Protein AF-A0A535HW18-F1 (afdb_monomer_lite)

Structure (mmCIF, N/CA/C/O backbone):
data_AF-A0A535HW18-F1
#
_entry.id   AF-A0A535HW18-F1
#
loop_
_atom_site.group_PDB
_atom_site.id
_atom_site.type_symbol
_atom_site.label_atom_id
_atom_site.label_alt_id
_atom_site.label_comp_id
_atom_site.label_asym_id
_atom_site.label_entity_id
_atom_site.label_seq_id
_atom_site.pdbx_PDB_ins_code
_atom_site.Cartn_x
_atom_site.Cartn_y
_atom_site.Cartn_z
_atom_site.occupancy
_atom_site.B_iso_or_equiv
_atom_site.auth_seq_id
_atom_site.auth_comp_id
_atom_site.auth_asym_id
_atom_site.auth_atom_id
_atom_site.pdbx_PDB_model_num
ATOM 1 N N . MET A 1 1 ? -20.044 9.226 53.990 1.00 40.62 1 MET A N 1
ATOM 2 C CA . MET A 1 1 ? -19.056 8.485 53.180 1.00 40.62 1 MET A CA 1
ATOM 3 C C . MET A 1 1 ? -19.715 8.189 51.848 1.00 40.62 1 MET A C 1
ATOM 5 O O . MET A 1 1 ? -20.604 7.352 51.816 1.00 40.62 1 MET A O 1
ATOM 9 N N . THR A 1 2 ? -19.351 8.912 50.791 1.00 44.88 2 THR A N 1
ATOM 10 C CA . THR A 1 2 ? -19.896 8.693 49.443 1.00 44.88 2 THR A CA 1
ATOM 11 C C . THR A 1 2 ? -18.713 8.703 48.488 1.00 44.88 2 THR A C 1
ATOM 13 O O . THR A 1 2 ? -17.939 9.657 48.487 1.00 44.88 2 THR A O 1
ATOM 16 N N . ALA A 1 3 ? -18.515 7.585 47.793 1.00 44.28 3 ALA A N 1
ATOM 17 C CA . ALA A 1 3 ? -17.336 7.314 46.987 1.00 44.28 3 ALA A CA 1
ATOM 18 C C 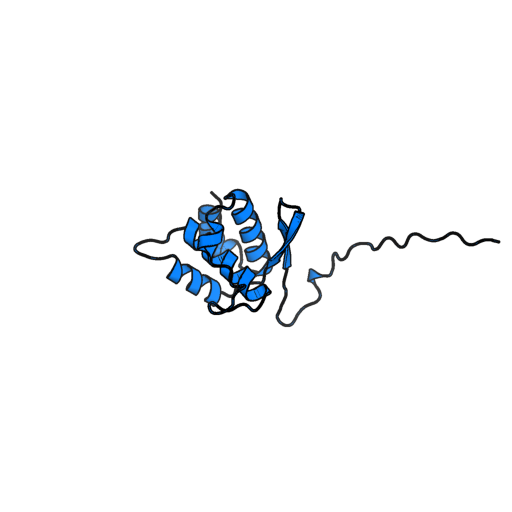. ALA A 1 3 ? -17.278 8.214 45.744 1.00 44.28 3 ALA A C 1
ATOM 20 O O . ALA A 1 3 ? -18.282 8.439 45.070 1.00 44.28 3 ALA A O 1
ATOM 21 N N . VAL A 1 4 ? -16.073 8.711 45.475 1.00 44.88 4 VAL A N 1
ATOM 22 C CA . VAL A 1 4 ? -15.675 9.437 44.268 1.00 44.88 4 VAL A CA 1
ATOM 23 C C . VAL A 1 4 ? -15.594 8.431 43.120 1.00 44.88 4 VAL A C 1
ATOM 25 O O . VAL A 1 4 ? -14.903 7.421 43.247 1.00 44.88 4 VAL A O 1
ATOM 28 N N . ALA A 1 5 ? -16.293 8.691 42.013 1.00 47.16 5 ALA A N 1
ATOM 29 C CA . ALA A 1 5 ? -16.094 7.946 40.774 1.00 47.16 5 ALA A CA 1
ATOM 30 C C . ALA A 1 5 ? -14.697 8.282 40.236 1.00 47.16 5 ALA A C 1
ATOM 32 O O . ALA A 1 5 ? -14.441 9.416 39.828 1.00 47.16 5 ALA A O 1
ATOM 33 N N . MET A 1 6 ? -13.785 7.314 40.317 1.00 50.75 6 MET A N 1
ATOM 34 C CA . MET A 1 6 ? -12.477 7.416 39.690 1.00 50.75 6 MET A CA 1
ATOM 35 C C . MET A 1 6 ? -12.646 7.356 38.173 1.00 50.75 6 MET A C 1
ATOM 37 O O . MET A 1 6 ? -13.377 6.526 37.635 1.00 50.75 6 MET A O 1
ATOM 41 N N . VAL A 1 7 ? -11.993 8.307 37.519 1.00 50.06 7 VAL A N 1
ATOM 42 C CA . VAL A 1 7 ? -11.760 8.351 36.083 1.00 50.06 7 VAL A CA 1
ATOM 43 C C . VAL A 1 7 ? -10.753 7.248 35.773 1.00 50.06 7 VAL A C 1
ATOM 45 O O . VAL A 1 7 ? -9.590 7.384 36.142 1.00 50.06 7 VAL A O 1
ATOM 48 N N . ASP A 1 8 ? -11.186 6.170 35.122 1.00 44.06 8 ASP A N 1
ATOM 49 C CA . ASP A 1 8 ? -10.253 5.265 34.447 1.00 44.06 8 ASP A CA 1
ATOM 50 C C . ASP A 1 8 ? -9.953 5.834 33.059 1.00 44.06 8 ASP A C 1
ATOM 52 O O . ASP A 1 8 ? -10.638 5.608 32.059 1.00 44.06 8 ASP A O 1
ATOM 56 N N . ASP A 1 9 ? -8.934 6.683 33.087 1.00 44.25 9 ASP A N 1
ATOM 57 C CA . ASP A 1 9 ? -8.026 7.005 32.004 1.00 44.25 9 ASP A CA 1
ATOM 58 C C . ASP A 1 9 ? -7.462 5.685 31.454 1.00 44.25 9 ASP A C 1
ATOM 60 O O . ASP A 1 9 ? -6.641 5.032 32.099 1.00 44.25 9 ASP A O 1
ATOM 64 N N . VAL A 1 10 ? -7.914 5.245 30.275 1.00 47.31 10 VAL A N 1
ATOM 65 C CA . VAL A 1 10 ? -7.185 4.195 29.551 1.00 47.31 10 VAL A CA 1
ATOM 66 C C . VAL A 1 10 ? -6.006 4.864 28.862 1.00 47.31 10 VAL A C 1
ATOM 68 O O . VAL A 1 10 ? -6.058 5.291 27.707 1.00 47.31 10 VAL A O 1
ATOM 71 N N . VAL A 1 11 ? -4.967 4.973 29.677 1.00 47.81 11 VAL A N 1
ATOM 72 C CA . VAL A 1 11 ? -3.565 5.187 29.363 1.00 47.81 11 VAL A CA 1
ATOM 73 C C . VAL A 1 11 ? -3.131 4.209 28.265 1.00 47.81 11 VAL A C 1
ATOM 75 O O . VAL A 1 11 ? -3.263 2.998 28.404 1.00 47.81 11 VAL A O 1
ATOM 78 N N . ASP A 1 12 ? -2.605 4.777 27.181 1.00 40.97 12 ASP A N 1
ATOM 79 C CA . ASP A 1 12 ? -1.439 4.280 26.446 1.00 40.97 12 ASP A CA 1
ATOM 80 C C . ASP A 1 12 ? -1.405 2.771 26.112 1.00 40.97 12 ASP A C 1
ATOM 82 O O . ASP A 1 12 ? -0.756 1.971 26.782 1.00 40.97 12 ASP A O 1
ATOM 86 N N . ASN A 1 13 ? -1.987 2.390 24.970 1.00 39.44 13 ASN A N 1
ATOM 87 C CA . ASN A 1 13 ? -1.597 1.149 24.286 1.00 39.44 13 ASN A CA 1
ATOM 88 C C . ASN A 1 13 ? -0.315 1.370 23.453 1.00 39.44 13 ASN A C 1
ATOM 90 O O . ASN A 1 13 ? -0.195 0.933 22.310 1.00 39.44 13 ASN A O 1
ATOM 94 N N . GLY A 1 14 ? 0.690 2.029 24.035 1.00 36.94 14 GLY A N 1
ATOM 95 C CA . GLY A 1 14 ? 2.053 2.145 23.512 1.00 36.94 14 GLY A CA 1
ATOM 96 C C . GLY A 1 14 ? 2.807 0.814 23.462 1.00 36.94 14 GLY A C 1
ATOM 97 O O . GLY A 1 14 ? 3.994 0.808 23.152 1.00 36.94 14 GLY A O 1
ATOM 98 N N . ALA A 1 15 ? 2.129 -0.306 23.736 1.00 42.78 15 ALA A N 1
ATOM 99 C CA . ALA A 1 15 ? 2.627 -1.675 23.640 1.00 42.78 15 ALA A CA 1
ATOM 100 C C . ALA A 1 15 ? 1.780 -2.587 22.722 1.00 42.78 15 ALA A C 1
ATOM 102 O O . ALA A 1 15 ? 2.105 -3.765 22.592 1.00 42.78 15 ALA A O 1
ATOM 103 N N . ASP A 1 16 ? 0.759 -2.073 22.018 1.00 42.38 16 ASP A N 1
ATOM 104 C CA . ASP A 1 16 ? -0.024 -2.877 21.049 1.00 42.38 16 ASP A CA 1
ATOM 105 C C . ASP A 1 16 ? 0.818 -3.311 19.828 1.00 42.38 16 ASP A C 1
ATOM 107 O O . ASP A 1 16 ? 0.460 -4.218 19.085 1.00 42.38 16 ASP A O 1
ATOM 111 N N . TRP A 1 17 ? 1.982 -2.682 19.629 1.00 44.69 17 TRP A N 1
ATOM 112 C CA . TRP A 1 17 ? 2.957 -3.045 18.598 1.00 44.69 17 TRP A CA 1
ATOM 113 C C . TRP A 1 17 ? 3.931 -4.157 19.031 1.00 44.69 17 TRP A C 1
ATOM 115 O O . TRP A 1 17 ? 4.653 -4.680 18.186 1.00 44.69 17 TRP A O 1
ATOM 125 N N . LEU A 1 18 ? 3.958 -4.527 20.320 1.00 40.91 18 LEU A N 1
ATOM 126 C CA . LEU A 1 18 ? 4.786 -5.619 20.858 1.00 40.91 18 LEU A CA 1
ATOM 127 C C . LEU A 1 18 ? 4.033 -6.956 20.923 1.00 40.91 18 LEU A C 1
ATOM 129 O O . LEU A 1 18 ? 4.652 -8.006 21.075 1.00 40.91 18 LEU A O 1
ATOM 133 N N . ALA A 1 19 ? 2.707 -6.939 20.800 1.00 39.22 19 ALA A N 1
ATOM 134 C CA . ALA A 1 19 ? 1.866 -8.119 20.931 1.00 39.22 19 ALA A CA 1
ATOM 135 C C . ALA A 1 19 ? 1.453 -8.672 19.560 1.00 39.22 19 ALA A C 1
ATOM 137 O O . ALA A 1 19 ? 0.282 -8.592 19.209 1.00 39.22 19 ALA A O 1
ATOM 138 N N . SER A 1 20 ? 2.394 -9.207 18.772 1.00 38.06 20 SER A N 1
ATOM 139 C CA . SER A 1 20 ? 2.132 -10.266 17.770 1.00 38.06 20 SER A CA 1
ATOM 140 C C . SER A 1 20 ? 3.428 -10.704 17.078 1.00 38.06 20 SER A C 1
ATOM 142 O O . SER A 1 20 ? 3.672 -10.402 15.908 1.00 38.06 20 SER A O 1
ATOM 144 N N . GLU A 1 21 ? 4.259 -11.463 17.792 1.00 44.97 21 GLU A N 1
ATOM 145 C CA . GLU A 1 21 ? 4.972 -12.559 17.134 1.00 44.97 21 GLU A CA 1
ATOM 146 C C . GLU A 1 21 ? 3.899 -13.579 16.707 1.00 44.97 21 GLU A C 1
ATOM 148 O O . GLU A 1 21 ? 3.090 -13.979 17.534 1.00 44.97 21 GLU A O 1
ATOM 153 N N . GLU A 1 22 ? 3.870 -13.933 15.417 1.00 41.88 22 GLU A N 1
ATOM 154 C CA . GLU A 1 22 ? 2.861 -14.751 14.702 1.00 41.88 22 GLU A CA 1
ATOM 155 C C . GLU A 1 22 ? 1.789 -13.966 13.912 1.00 41.88 22 GLU A C 1
ATOM 157 O O . GLU A 1 22 ? 0.621 -13.858 14.260 1.00 41.88 22 GLU A O 1
ATOM 162 N N . GLY A 1 23 ? 2.217 -13.450 12.754 1.00 48.09 23 GLY A N 1
ATOM 163 C CA . GLY A 1 23 ? 1.435 -13.386 11.513 1.00 48.09 23 GLY A CA 1
ATOM 164 C C . GLY A 1 23 ? -0.043 -12.981 11.571 1.00 48.09 23 GLY A C 1
ATOM 165 O O . GLY A 1 23 ? -0.897 -13.822 11.336 1.00 48.09 23 GLY A O 1
ATOM 166 N N . THR A 1 24 ? -0.347 -11.689 11.734 1.00 56.06 24 THR A N 1
ATOM 167 C CA . THR A 1 24 ? -1.310 -10.886 10.924 1.00 56.06 24 THR A CA 1
ATOM 168 C C . THR A 1 24 ? -1.490 -9.496 11.552 1.00 56.06 24 THR A C 1
ATOM 170 O O . THR A 1 24 ? -2.570 -9.102 11.980 1.00 56.06 24 THR A O 1
ATOM 173 N N . GLY A 1 25 ? -0.410 -8.712 11.612 1.00 63.41 25 GLY A N 1
ATOM 174 C CA . GLY A 1 25 ? -0.459 -7.345 12.138 1.00 63.41 25 GLY A CA 1
ATOM 175 C C . GLY A 1 25 ? -1.177 -6.397 11.178 1.00 63.41 25 GLY A C 1
ATOM 176 O O . GLY A 1 25 ? -0.536 -5.766 10.348 1.00 63.41 25 GLY A O 1
ATOM 177 N N . THR A 1 26 ? -2.505 -6.296 11.232 1.00 76.19 26 THR A N 1
ATOM 178 C CA . THR A 1 26 ? -3.217 -5.240 10.496 1.00 76.19 26 THR A CA 1
ATOM 179 C C . THR A 1 26 ? -3.089 -3.912 11.235 1.00 76.19 26 THR A C 1
ATOM 181 O O . THR A 1 26 ? -3.464 -3.821 12.400 1.00 76.19 26 THR A O 1
ATOM 184 N N . GLY A 1 27 ? -2.620 -2.871 10.552 1.00 79.00 27 GLY A N 1
ATOM 185 C CA . GLY A 1 27 ? -2.605 -1.503 11.061 1.00 79.00 27 GLY A CA 1
ATOM 186 C C . GLY A 1 27 ? -3.908 -0.767 10.751 1.00 79.00 27 GLY A C 1
ATOM 187 O O . GLY A 1 27 ? -4.552 -1.010 9.726 1.00 79.00 27 GLY A O 1
ATOM 188 N N . LEU A 1 28 ? -4.289 0.170 11.620 1.00 84.12 28 LEU A N 1
ATOM 189 C CA . LEU A 1 28 ? -5.350 1.139 11.347 1.00 84.12 28 LEU A CA 1
ATOM 190 C C . LEU A 1 28 ? -4.729 2.479 10.956 1.00 84.12 28 LEU A C 1
ATOM 192 O O . LEU A 1 28 ? -3.956 3.062 11.711 1.00 84.12 28 LEU A O 1
ATOM 196 N N . PHE A 1 29 ? -5.101 2.9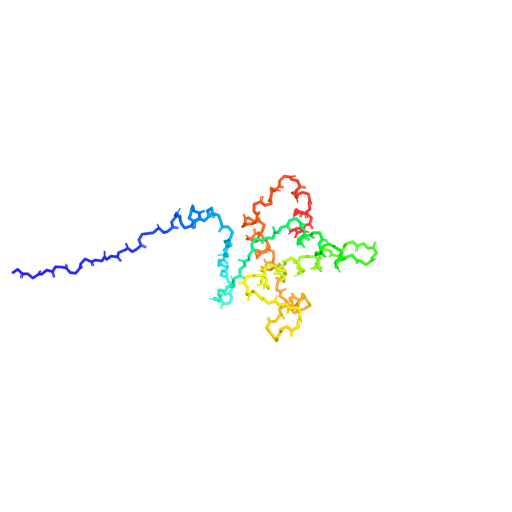86 9.786 1.00 81.69 29 PHE A N 1
ATOM 197 C CA . PHE A 1 29 ? -4.697 4.298 9.298 1.00 81.69 29 PHE A CA 1
ATOM 198 C C . PHE A 1 29 ? -5.907 5.231 9.239 1.00 81.69 29 PHE A C 1
ATOM 200 O O . PHE A 1 29 ? -6.894 4.939 8.564 1.00 81.69 29 PHE A O 1
ATOM 207 N N . ARG A 1 30 ? -5.845 6.378 9.920 1.00 81.19 30 ARG A N 1
ATOM 208 C CA . ARG A 1 30 ? -6.933 7.362 9.896 1.00 81.19 30 ARG A CA 1
ATOM 209 C C . ARG A 1 30 ? -6.807 8.264 8.668 1.00 81.19 30 ARG A C 1
ATOM 211 O O . ARG A 1 30 ? -5.867 9.043 8.554 1.00 81.19 30 ARG A O 1
ATOM 218 N N . LEU A 1 31 ? -7.777 8.174 7.764 1.00 79.56 31 LEU A N 1
ATOM 219 C CA . LEU A 1 31 ? -7.884 9.028 6.582 1.00 79.56 31 LEU A CA 1
ATOM 220 C C . LEU A 1 31 ? -8.268 10.459 6.969 1.00 79.56 31 LEU A C 1
ATOM 222 O O . LEU A 1 31 ? -8.885 10.701 8.011 1.00 79.56 31 LEU A O 1
ATOM 226 N N . ARG A 1 32 ? -8.009 11.417 6.070 1.00 77.75 32 ARG A N 1
ATOM 227 C CA . ARG A 1 32 ? -8.378 12.830 6.287 1.00 77.75 32 ARG A CA 1
ATOM 228 C C . ARG A 1 32 ? -9.888 13.026 6.432 1.00 77.75 32 ARG A C 1
ATOM 230 O O . ARG A 1 32 ? -10.344 13.947 7.098 1.00 77.75 32 ARG A O 1
ATOM 237 N N . THR A 1 33 ? -10.662 12.149 5.805 1.00 76.81 33 THR A N 1
ATOM 238 C CA . THR A 1 33 ? -12.129 12.105 5.880 1.00 76.81 33 THR A CA 1
ATOM 239 C C . THR A 1 33 ? -12.653 11.680 7.255 1.00 76.81 33 THR A C 1
ATOM 241 O O . THR A 1 33 ? -13.855 11.737 7.485 1.00 76.81 33 THR A O 1
ATOM 244 N N . GLY A 1 34 ? -11.776 11.254 8.170 1.00 74.94 34 GLY A N 1
ATOM 245 C CA . GLY A 1 34 ? -12.133 10.777 9.504 1.00 74.94 34 GLY A CA 1
ATOM 246 C C . GLY A 1 34 ? -12.403 9.273 9.575 1.00 74.94 34 GLY A C 1
ATOM 247 O O . GLY A 1 34 ? -12.561 8.753 10.676 1.00 74.94 34 GLY A O 1
ATOM 248 N N . HIS A 1 35 ? -12.413 8.572 8.439 1.00 78.00 35 HIS A N 1
ATOM 249 C CA . HIS A 1 35 ? -12.580 7.120 8.380 1.00 78.00 35 HIS A CA 1
ATOM 250 C C . HIS A 1 35 ? -11.270 6.377 8.663 1.00 78.00 35 HIS A C 1
ATOM 252 O O . HIS A 1 35 ? -10.193 6.841 8.293 1.00 78.00 35 HIS A O 1
ATOM 258 N N . ASN A 1 36 ? -11.371 5.191 9.265 1.00 80.62 36 ASN A N 1
ATOM 259 C CA . ASN A 1 36 ? -10.228 4.305 9.470 1.00 80.62 36 ASN A CA 1
ATOM 260 C C . ASN A 1 36 ? -10.109 3.318 8.305 1.00 80.62 36 ASN A C 1
ATOM 262 O O . ASN A 1 36 ? -11.070 2.630 7.961 1.00 80.62 36 ASN A O 1
ATOM 266 N N . LEU A 1 37 ? -8.918 3.243 7.724 1.00 85.00 37 LEU A N 1
ATOM 267 C CA . LEU A 1 37 ? -8.525 2.282 6.708 1.00 85.00 37 LEU A CA 1
ATOM 268 C C . LEU A 1 37 ? -7.701 1.175 7.368 1.00 85.00 37 LEU A C 1
ATOM 270 O O . LEU A 1 37 ? -6.716 1.463 8.046 1.00 85.00 37 LEU A O 1
ATOM 274 N N . ARG A 1 38 ? -8.078 -0.087 7.155 1.00 87.94 38 ARG A N 1
ATOM 275 C CA . ARG A 1 38 ? -7.225 -1.221 7.528 1.00 87.94 38 ARG A CA 1
ATOM 276 C C . ARG A 1 38 ? -6.163 -1.448 6.459 1.00 87.94 38 ARG A C 1
ATOM 278 O O . ARG A 1 38 ? -6.480 -1.497 5.272 1.00 87.94 38 ARG A O 1
ATOM 285 N N . ILE A 1 39 ? -4.924 -1.611 6.902 1.00 90.00 39 ILE A N 1
ATOM 286 C CA . ILE A 1 39 ? -3.768 -1.947 6.071 1.00 90.00 39 ILE A CA 1
ATOM 287 C C . ILE A 1 39 ? -3.066 -3.175 6.647 1.00 90.00 39 ILE A C 1
ATOM 289 O O . ILE A 1 39 ? -3.110 -3.413 7.850 1.00 90.00 39 ILE A O 1
ATOM 293 N N . ALA A 1 40 ? -2.430 -3.963 5.791 1.00 90.50 40 ALA A N 1
ATOM 294 C CA . ALA A 1 40 ? -1.668 -5.145 6.181 1.00 90.50 40 ALA A CA 1
ATOM 295 C C . ALA A 1 40 ? -0.220 -5.047 5.680 1.00 90.50 40 ALA A C 1
ATOM 297 O O . ALA A 1 40 ? 0.024 -4.406 4.649 1.00 90.50 40 ALA A O 1
ATOM 298 N N . PRO A 1 41 ? 0.739 -5.694 6.361 1.00 90.06 41 PRO A N 1
ATOM 299 C CA . PRO A 1 41 ? 2.114 -5.754 5.905 1.00 90.06 41 PRO A CA 1
ATOM 300 C C . PRO A 1 41 ? 2.198 -6.474 4.559 1.00 90.06 41 PRO A C 1
ATOM 302 O O . PRO A 1 41 ? 1.527 -7.486 4.307 1.00 90.06 41 PRO A O 1
ATOM 305 N N . LEU A 1 42 ? 3.044 -5.947 3.686 1.00 87.62 42 LEU A N 1
ATOM 306 C CA . LEU A 1 42 ? 3.371 -6.532 2.399 1.00 87.62 42 LEU A CA 1
ATOM 307 C C . LEU A 1 42 ? 4.635 -7.375 2.529 1.00 87.62 42 LEU A C 1
ATOM 309 O O . LEU A 1 42 ? 5.609 -6.973 3.152 1.00 87.62 42 LEU A O 1
ATOM 313 N N . SER A 1 43 ? 4.601 -8.552 1.919 1.00 85.81 43 SER A N 1
ATOM 314 C CA . SER A 1 43 ? 5.793 -9.372 1.711 1.00 85.81 43 SER A CA 1
ATOM 315 C C . SER A 1 43 ? 6.574 -8.881 0.491 1.00 85.81 43 SER A C 1
ATOM 317 O O . SER A 1 43 ? 6.005 -8.236 -0.393 1.00 85.81 43 SER A O 1
ATOM 319 N N . GLU A 1 44 ? 7.840 -9.273 0.359 1.00 82.56 44 GLU A N 1
ATOM 320 C CA . GLU A 1 44 ? 8.619 -9.025 -0.864 1.00 82.56 44 GLU A CA 1
ATOM 321 C C . GLU A 1 44 ? 7.914 -9.552 -2.125 1.00 82.56 44 GLU A C 1
ATOM 323 O O . GLU A 1 44 ? 7.911 -8.893 -3.166 1.00 82.56 44 GLU A O 1
ATOM 328 N N . SER A 1 45 ? 7.238 -10.704 -2.038 1.00 83.81 45 SER A N 1
ATOM 329 C CA . SER A 1 45 ? 6.450 -11.239 -3.153 1.00 83.81 45 SER A CA 1
ATOM 330 C C . SER A 1 45 ? 5.277 -10.339 -3.548 1.00 83.81 45 SER A C 1
ATOM 332 O O . SER A 1 45 ? 4.991 -10.202 -4.740 1.00 83.81 45 SER A O 1
ATOM 334 N N . ASP A 1 46 ? 4.627 -9.679 -2.583 1.00 86.81 46 ASP A N 1
ATOM 335 C CA . ASP A 1 46 ? 3.545 -8.726 -2.858 1.00 86.81 46 ASP A CA 1
ATOM 336 C C . ASP A 1 46 ? 4.088 -7.493 -3.599 1.00 86.81 46 ASP A C 1
ATOM 338 O O . ASP A 1 46 ? 3.493 -7.025 -4.576 1.00 86.81 46 ASP A O 1
ATOM 342 N N . VAL A 1 47 ? 5.254 -7.007 -3.163 1.00 87.25 47 VAL A N 1
ATOM 343 C CA . VAL A 1 47 ? 5.973 -5.869 -3.753 1.00 87.25 47 VAL A CA 1
ATOM 344 C C . VAL A 1 47 ? 6.406 -6.188 -5.187 1.00 87.25 47 VAL A C 1
ATOM 346 O O . VAL A 1 47 ? 6.126 -5.419 -6.113 1.00 87.25 47 VAL A O 1
ATOM 349 N N . LEU A 1 48 ? 7.009 -7.358 -5.414 1.00 84.81 48 LEU A N 1
ATOM 350 C CA . LEU A 1 48 ? 7.390 -7.833 -6.746 1.00 84.81 48 LEU A CA 1
ATOM 351 C C . LEU A 1 48 ? 6.172 -7.970 -7.666 1.00 84.81 48 LEU A C 1
ATOM 353 O O . LEU A 1 48 ? 6.205 -7.500 -8.806 1.00 84.81 48 LEU A O 1
ATOM 357 N N . ALA A 1 49 ? 5.069 -8.545 -7.181 1.00 86.25 49 ALA A N 1
ATOM 358 C CA . ALA A 1 49 ? 3.839 -8.672 -7.958 1.00 86.25 49 ALA A CA 1
ATOM 359 C C . ALA A 1 49 ? 3.261 -7.300 -8.347 1.00 86.25 49 ALA A C 1
ATOM 361 O O . ALA A 1 49 ? 2.893 -7.089 -9.507 1.00 86.25 49 ALA A O 1
ATOM 362 N N . ALA A 1 50 ? 3.231 -6.342 -7.416 1.00 86.69 50 ALA A N 1
ATOM 363 C CA . ALA A 1 50 ? 2.827 -4.965 -7.697 1.00 86.69 50 ALA A CA 1
ATOM 364 C C . ALA A 1 50 ? 3.748 -4.304 -8.737 1.00 86.69 50 ALA A C 1
ATOM 366 O O . ALA A 1 50 ? 3.273 -3.623 -9.649 1.00 86.69 50 ALA A O 1
ATOM 367 N N . ARG A 1 51 ? 5.059 -4.558 -8.662 1.00 85.88 51 ARG A N 1
ATOM 368 C CA . ARG A 1 51 ? 6.051 -4.045 -9.616 1.00 85.88 51 ARG A CA 1
ATOM 369 C C . ARG A 1 51 ? 5.815 -4.591 -11.019 1.00 85.88 51 ARG A C 1
ATOM 371 O O . ARG A 1 51 ? 5.851 -3.822 -11.979 1.00 85.88 51 ARG A O 1
ATOM 378 N N . HIS A 1 52 ? 5.541 -5.888 -11.146 1.00 86.44 52 HIS A N 1
ATOM 379 C CA . HIS A 1 52 ? 5.197 -6.511 -12.424 1.00 86.44 52 HIS A CA 1
ATOM 380 C C . HIS A 1 52 ? 3.909 -5.926 -13.013 1.00 86.44 52 HIS A C 1
ATOM 382 O O . HIS A 1 52 ? 3.899 -5.566 -14.186 1.00 86.44 52 HIS A O 1
ATOM 388 N N . ARG A 1 53 ? 2.855 -5.743 -12.205 1.00 85.06 53 ARG A N 1
ATOM 389 C CA . ARG A 1 53 ? 1.589 -5.135 -12.661 1.00 85.06 53 ARG A CA 1
ATOM 390 C C . ARG A 1 53 ? 1.736 -3.667 -13.072 1.00 85.06 53 ARG A C 1
ATOM 392 O O . ARG A 1 53 ? 1.029 -3.202 -13.966 1.00 85.06 53 ARG A O 1
ATOM 399 N N . ALA A 1 54 ? 2.656 -2.937 -12.445 1.00 83.62 54 ALA A N 1
ATOM 400 C CA . ALA A 1 54 ? 2.922 -1.533 -12.745 1.00 83.62 54 ALA A CA 1
ATOM 401 C C . ALA A 1 54 ? 3.864 -1.308 -13.943 1.00 83.62 54 ALA A C 1
ATOM 403 O O . ALA A 1 54 ? 3.970 -0.175 -14.423 1.00 83.62 54 ALA A O 1
ATOM 404 N N . ARG A 1 55 ? 4.540 -2.356 -14.429 1.00 79.56 55 ARG A N 1
ATOM 405 C CA . ARG A 1 55 ? 5.417 -2.299 -15.604 1.00 79.56 55 ARG A CA 1
ATOM 406 C C . ARG A 1 55 ? 4.615 -2.523 -16.886 1.00 79.56 55 ARG A C 1
ATOM 408 O O . ARG A 1 55 ? 3.870 -3.490 -17.001 1.00 79.56 55 ARG A O 1
ATOM 415 N N . ARG A 1 56 ? 4.795 -1.625 -17.858 1.00 68.50 56 ARG A N 1
ATOM 416 C CA . ARG A 1 56 ? 4.369 -1.833 -19.253 1.00 68.50 56 ARG A CA 1
ATOM 417 C C . ARG A 1 56 ? 5.607 -1.870 -20.147 1.00 68.50 56 ARG A C 1
ATOM 419 O O . ARG A 1 56 ? 5.996 -2.945 -20.569 1.00 68.50 56 ARG A O 1
ATOM 426 N N . ASP A 1 57 ? 6.289 -0.731 -20.254 1.00 70.69 57 ASP A N 1
ATOM 427 C CA . ASP A 1 57 ? 7.596 -0.585 -20.922 1.00 70.69 57 ASP A CA 1
ATOM 428 C C . ASP A 1 57 ? 8.654 -0.017 -19.954 1.00 70.69 57 ASP A C 1
ATOM 430 O O . ASP A 1 57 ? 9.828 -0.375 -19.983 1.00 70.69 57 ASP A O 1
ATOM 434 N N . SER A 1 58 ? 8.204 0.816 -19.013 1.00 76.38 58 SER A N 1
ATOM 435 C CA . SER A 1 58 ? 8.935 1.305 -17.844 1.00 76.38 58 SER A CA 1
ATOM 436 C C . SER A 1 58 ? 8.032 1.228 -16.606 1.00 76.38 58 SER A C 1
ATOM 438 O O . SER A 1 58 ? 6.831 0.942 -16.711 1.00 76.38 58 SER A O 1
ATOM 440 N N . ILE A 1 59 ? 8.599 1.413 -15.409 1.00 75.00 59 ILE A N 1
ATOM 441 C CA . ILE A 1 59 ? 7.799 1.415 -14.181 1.00 75.00 59 ILE A CA 1
ATOM 442 C C . ILE A 1 59 ? 7.001 2.719 -14.088 1.00 75.00 59 ILE A C 1
ATOM 444 O O . ILE A 1 59 ? 7.566 3.807 -14.020 1.00 75.00 59 ILE A O 1
ATOM 448 N N . ASN A 1 60 ? 5.672 2.618 -14.073 1.00 84.88 60 ASN A N 1
ATOM 449 C CA . ASN A 1 60 ? 4.834 3.769 -13.764 1.00 84.88 60 ASN A CA 1
ATOM 450 C C . ASN A 1 60 ? 4.729 3.902 -12.240 1.00 84.88 60 ASN A C 1
ATOM 452 O O . ASN A 1 60 ? 4.000 3.141 -11.603 1.00 84.88 60 ASN A O 1
ATOM 456 N N . LEU A 1 61 ? 5.455 4.863 -11.665 1.00 83.62 61 LEU A N 1
ATOM 457 C CA . LEU A 1 61 ? 5.539 5.059 -10.216 1.00 83.62 61 LEU A CA 1
ATOM 458 C C . LEU A 1 61 ? 4.168 5.326 -9.584 1.00 83.62 61 LEU A C 1
ATOM 460 O O . LEU A 1 61 ? 3.820 4.695 -8.592 1.00 83.62 61 LEU A O 1
ATOM 464 N N . SER A 1 62 ? 3.330 6.178 -10.180 1.00 85.50 62 SER A N 1
ATOM 465 C CA . SER A 1 62 ? 1.988 6.453 -9.646 1.00 85.50 62 SER A CA 1
ATOM 466 C C . SER A 1 62 ? 1.092 5.214 -9.655 1.00 85.50 62 SER A C 1
ATOM 468 O O . SER A 1 62 ? 0.324 4.996 -8.719 1.00 85.50 62 SER A O 1
ATOM 470 N N . ARG A 1 63 ? 1.184 4.382 -10.698 1.00 88.62 63 ARG A N 1
ATOM 471 C CA . ARG A 1 63 ? 0.484 3.094 -10.748 1.00 88.62 63 ARG A CA 1
ATOM 472 C C . ARG A 1 63 ? 1.032 2.145 -9.694 1.00 88.62 63 ARG A C 1
ATOM 474 O O . ARG A 1 63 ? 0.243 1.549 -8.977 1.00 88.62 63 ARG A O 1
ATOM 481 N N . TYR A 1 64 ? 2.350 2.058 -9.560 1.00 88.12 64 TYR A N 1
ATOM 482 C CA . TYR A 1 64 ? 3.008 1.216 -8.570 1.00 88.12 64 TYR A CA 1
ATOM 483 C C . TYR A 1 64 ? 2.581 1.559 -7.135 1.00 88.12 64 TYR A C 1
ATOM 485 O O . TYR A 1 64 ? 2.180 0.663 -6.399 1.00 88.12 64 TYR A O 1
ATOM 493 N N . ARG A 1 65 ? 2.529 2.851 -6.773 1.00 88.44 65 ARG A N 1
ATOM 494 C CA . ARG A 1 65 ? 2.008 3.314 -5.470 1.00 88.44 65 ARG A CA 1
ATOM 495 C C . ARG A 1 65 ? 0.587 2.792 -5.219 1.00 88.44 65 ARG A C 1
ATOM 497 O O . ARG A 1 65 ? 0.305 2.238 -4.161 1.00 88.44 65 ARG A O 1
ATOM 504 N N . ARG A 1 66 ? -0.307 2.919 -6.207 1.00 91.69 66 ARG A N 1
ATOM 505 C CA . ARG A 1 66 ? -1.700 2.448 -6.091 1.00 91.69 66 ARG A CA 1
ATOM 506 C C . ARG A 1 66 ? -1.802 0.926 -5.999 1.00 91.69 66 ARG A C 1
ATOM 508 O O . ARG A 1 66 ? -2.641 0.434 -5.255 1.00 91.69 66 ARG A O 1
ATOM 515 N N . GLU A 1 67 ? -0.953 0.193 -6.716 1.00 92.56 67 GLU A N 1
ATOM 516 C CA . GLU A 1 67 ? -0.886 -1.273 -6.657 1.00 92.56 67 GLU A CA 1
ATOM 517 C C . GLU A 1 67 ? -0.471 -1.765 -5.263 1.00 92.56 67 GLU A C 1
ATOM 519 O O . GLU A 1 67 ? -1.083 -2.696 -4.748 1.00 92.56 67 GLU A O 1
ATOM 524 N N . LEU A 1 68 ? 0.511 -1.117 -4.624 1.00 92.12 68 LEU A N 1
ATOM 525 C CA . LEU A 1 68 ? 0.940 -1.449 -3.258 1.00 92.12 68 LEU A CA 1
ATOM 526 C C . LEU A 1 68 ? -0.162 -1.168 -2.229 1.00 92.12 68 LEU A C 1
ATOM 528 O O . LEU A 1 68 ? -0.470 -2.022 -1.397 1.00 92.12 68 LEU A O 1
ATOM 532 N N . ILE A 1 69 ? -0.802 0.002 -2.313 1.00 91.56 69 ILE A N 1
ATOM 533 C CA . ILE A 1 69 ? -1.897 0.372 -1.405 1.00 91.56 69 ILE A CA 1
ATOM 534 C C . ILE A 1 69 ? -3.072 -0.595 -1.564 1.00 91.56 69 ILE A C 1
ATOM 536 O O . ILE A 1 69 ? -3.566 -1.129 -0.573 1.00 91.56 69 ILE A O 1
ATOM 540 N N . ALA A 1 70 ? -3.492 -0.868 -2.801 1.00 92.75 70 ALA A N 1
ATOM 541 C CA . ALA A 1 70 ? -4.563 -1.817 -3.074 1.00 92.75 70 ALA A CA 1
ATOM 542 C C . ALA A 1 70 ? -4.218 -3.223 -2.564 1.00 92.75 70 ALA A C 1
ATOM 544 O O . ALA A 1 70 ? -5.060 -3.860 -1.938 1.00 92.75 70 ALA A O 1
ATOM 545 N N . ALA A 1 71 ? -2.989 -3.701 -2.775 1.00 93.06 71 ALA A N 1
ATOM 546 C CA . ALA A 1 71 ? -2.553 -5.001 -2.270 1.00 93.06 71 ALA A CA 1
ATOM 547 C C . ALA A 1 71 ? -2.648 -5.076 -0.739 1.00 93.06 71 ALA A C 1
ATOM 549 O O . ALA A 1 71 ? -3.222 -6.025 -0.211 1.00 93.06 71 ALA A O 1
ATOM 550 N N . SER A 1 72 ? -2.156 -4.056 -0.034 1.00 93.06 72 SER A N 1
ATOM 551 C CA . SER A 1 72 ? -2.166 -4.012 1.432 1.00 93.06 72 SER A CA 1
ATOM 552 C C . SER A 1 72 ? -3.585 -3.966 1.998 1.00 93.06 72 SER A C 1
ATOM 554 O O . SER A 1 72 ? -3.912 -4.723 2.911 1.00 93.06 72 SER A O 1
ATOM 556 N N . VAL A 1 73 ? -4.450 -3.123 1.430 1.00 92.00 73 VAL A N 1
ATOM 557 C CA . VAL A 1 73 ? -5.847 -2.999 1.861 1.00 92.00 73 VAL A CA 1
ATOM 558 C C . VAL A 1 73 ? -6.604 -4.295 1.589 1.00 92.00 73 VAL A C 1
ATOM 560 O O . VAL A 1 73 ? -7.198 -4.856 2.503 1.00 92.00 73 VAL A O 1
ATOM 563 N N . ASN A 1 74 ? -6.540 -4.830 0.368 1.00 92.06 74 ASN A N 1
ATOM 564 C CA . ASN A 1 74 ? -7.231 -6.078 0.036 1.00 92.06 74 ASN A CA 1
ATOM 565 C C . ASN A 1 74 ? -6.756 -7.238 0.915 1.00 92.06 74 ASN A C 1
ATOM 567 O O . ASN A 1 74 ? -7.580 -8.014 1.387 1.00 92.06 74 ASN A O 1
ATOM 571 N N . LYS A 1 75 ? -5.455 -7.308 1.219 1.00 90.44 75 LYS A N 1
ATOM 572 C CA . LYS A 1 75 ? -4.896 -8.285 2.159 1.00 90.44 75 LYS A CA 1
ATOM 573 C C . LYS A 1 75 ? -5.453 -8.107 3.575 1.00 90.44 75 LYS A C 1
ATOM 575 O O . LYS A 1 75 ? -5.829 -9.095 4.193 1.00 90.44 75 LYS A O 1
ATOM 580 N N . ALA A 1 76 ? -5.580 -6.873 4.063 1.00 88.88 76 ALA A N 1
ATOM 581 C CA . ALA A 1 76 ? -6.148 -6.579 5.383 1.00 88.88 76 ALA A CA 1
ATOM 582 C C . ALA A 1 76 ? -7.632 -6.962 5.517 1.00 88.88 76 ALA A C 1
ATOM 584 O O . ALA A 1 76 ? -8.088 -7.283 6.613 1.00 88.88 76 ALA A O 1
ATOM 585 N N . TYR A 1 77 ? -8.383 -6.925 4.415 1.00 86.19 77 TYR A N 1
ATOM 586 C CA . TYR A 1 77 ? -9.793 -7.326 4.369 1.00 86.19 77 TYR A CA 1
ATOM 587 C C . TYR A 1 77 ? -10.009 -8.764 3.866 1.00 86.19 77 TYR A C 1
ATOM 589 O O . TYR A 1 77 ? -11.154 -9.205 3.790 1.00 86.19 77 TYR A O 1
ATOM 597 N N . GLY A 1 78 ? -8.943 -9.499 3.527 1.00 85.81 78 GLY A N 1
ATOM 598 C CA . GLY A 1 78 ? -9.040 -10.846 2.957 1.00 85.81 78 GLY A CA 1
ATOM 599 C C . GLY A 1 78 ? -9.744 -10.896 1.595 1.00 85.81 78 GLY A C 1
ATOM 600 O O . GLY A 1 78 ? -10.342 -11.913 1.260 1.00 85.81 78 GLY A O 1
ATOM 601 N N . CYS A 1 79 ? -9.714 -9.804 0.826 1.00 87.88 79 CYS A N 1
ATOM 602 C CA . CYS A 1 79 ? -10.385 -9.698 -0.467 1.00 87.88 79 CYS A CA 1
ATOM 603 C C . CYS A 1 79 ? -9.506 -10.194 -1.621 1.00 87.88 79 CYS A C 1
ATOM 605 O O . CYS A 1 79 ? -8.325 -9.861 -1.739 1.00 87.88 79 CYS A O 1
ATOM 607 N N . THR A 1 80 ? -10.131 -10.912 -2.542 1.00 87.25 80 THR A N 1
ATOM 608 C CA . THR A 1 80 ? -9.580 -11.392 -3.809 1.00 87.25 80 THR A CA 1
ATOM 609 C C . THR A 1 80 ? -10.182 -10.620 -4.990 1.00 87.25 80 THR A C 1
ATOM 611 O O . THR A 1 80 ? -11.244 -10.021 -4.840 1.00 87.25 80 THR A O 1
ATOM 614 N N . PRO A 1 8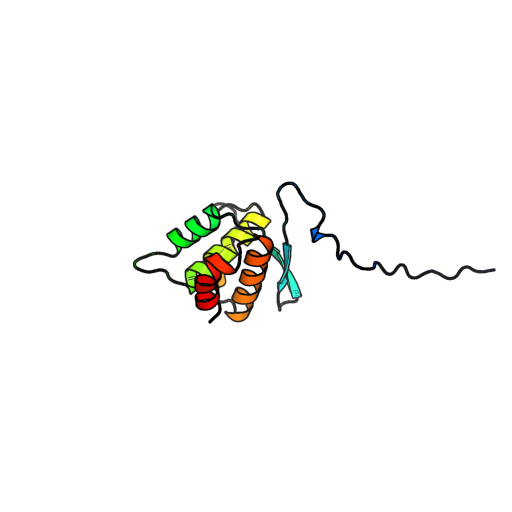1 ? -9.564 -10.624 -6.189 1.00 85.56 81 PRO A N 1
ATOM 615 C CA . PRO A 1 81 ? -10.058 -9.853 -7.339 1.00 85.56 81 PRO A CA 1
ATOM 616 C C . PRO A 1 81 ? -11.494 -10.163 -7.788 1.00 85.56 81 PRO A C 1
ATOM 618 O O . PRO A 1 81 ? -12.102 -9.349 -8.478 1.00 85.56 81 PRO A O 1
ATOM 621 N N . SER A 1 82 ? -12.025 -11.332 -7.423 1.00 85.19 82 SER A N 1
ATOM 622 C CA . SER A 1 82 ? -13.401 -11.739 -7.730 1.00 85.19 82 SER A CA 1
ATOM 623 C C . SER A 1 82 ? -14.428 -11.183 -6.738 1.00 85.19 82 SER A C 1
ATOM 625 O O . SER A 1 82 ? -15.630 -11.250 -6.997 1.00 85.19 82 SER A O 1
ATOM 627 N N . ASP A 1 83 ? -13.979 -10.644 -5.604 1.00 86.38 83 ASP A N 1
ATOM 628 C CA . ASP A 1 83 ? -14.861 -10.167 -4.550 1.00 86.38 83 ASP A CA 1
ATOM 629 C C . ASP A 1 83 ? -15.425 -8.785 -4.868 1.00 86.38 83 ASP A C 1
ATOM 631 O O . ASP A 1 83 ? -14.729 -7.871 -5.309 1.00 86.38 83 ASP A O 1
ATOM 635 N N . ARG A 1 84 ? -16.707 -8.587 -4.547 1.00 80.56 84 ARG A N 1
ATOM 636 C CA . ARG A 1 84 ? -17.409 -7.307 -4.745 1.00 80.56 84 ARG A CA 1
ATOM 637 C C . ARG A 1 84 ? -16.775 -6.139 -3.969 1.00 80.56 84 ARG A C 1
ATOM 639 O O . ARG A 1 84 ? -16.982 -4.987 -4.337 1.00 80.56 84 ARG A O 1
ATOM 646 N N . GLY A 1 85 ? -16.045 -6.435 -2.892 1.00 81.94 85 GLY A N 1
ATOM 647 C CA . GLY A 1 85 ? -15.341 -5.460 -2.053 1.00 81.94 85 GLY A CA 1
ATOM 648 C C . GLY A 1 85 ? -13.882 -5.215 -2.444 1.00 81.94 85 GLY A C 1
ATOM 649 O O . GLY A 1 85 ? -13.207 -4.458 -1.752 1.00 81.94 85 GLY A O 1
ATOM 650 N N . TYR A 1 86 ? -13.387 -5.845 -3.515 1.00 88.19 86 TYR A N 1
ATOM 651 C CA . TYR A 1 86 ? -11.998 -5.707 -3.934 1.00 88.19 86 TYR A CA 1
ATOM 652 C C . TYR A 1 86 ? -11.685 -4.277 -4.381 1.00 88.19 86 TYR A C 1
ATOM 654 O O . TYR A 1 86 ? -12.290 -3.745 -5.315 1.00 88.19 86 TYR A O 1
ATOM 662 N N . LEU A 1 87 ? -10.697 -3.666 -3.733 1.00 90.00 87 LEU A N 1
ATOM 663 C CA . LEU A 1 87 ? -10.187 -2.354 -4.091 1.00 90.00 87 LEU A CA 1
ATOM 664 C C . LEU A 1 87 ? -9.278 -2.475 -5.314 1.00 90.00 87 LEU A C 1
ATOM 666 O O . LEU A 1 87 ? -8.155 -2.973 -5.233 1.00 90.00 87 LEU A O 1
ATOM 670 N N . ASN A 1 88 ? -9.749 -1.980 -6.450 1.00 89.69 88 ASN A N 1
ATOM 671 C CA . ASN A 1 88 ? -8.976 -1.921 -7.677 1.00 89.69 88 ASN A CA 1
ATOM 672 C C . ASN A 1 88 ? -8.017 -0.704 -7.646 1.00 89.69 88 ASN A C 1
ATOM 674 O O . ASN A 1 88 ? -8.460 0.400 -7.314 1.00 89.69 88 ASN A O 1
ATOM 678 N N . PRO A 1 89 ? -6.730 -0.845 -8.033 1.00 89.19 89 PRO A N 1
ATOM 679 C CA . PRO A 1 89 ? -5.767 0.263 -8.037 1.00 89.19 89 PRO A CA 1
ATOM 680 C C . PRO A 1 89 ? -6.236 1.509 -8.803 1.00 89.19 89 PRO A C 1
ATOM 682 O O . PRO A 1 89 ? -5.851 2.628 -8.464 1.00 89.19 89 PRO A O 1
ATOM 685 N N . GLN A 1 90 ? -7.073 1.352 -9.828 1.00 88.69 90 GLN A N 1
ATOM 686 C CA . GLN A 1 90 ? -7.623 2.449 -10.619 1.00 88.69 90 GLN A CA 1
ATOM 687 C C . GLN A 1 90 ? -8.584 3.315 -9.797 1.00 88.69 90 GLN A C 1
ATOM 689 O O . GLN A 1 90 ? -8.610 4.521 -9.993 1.00 88.69 90 GLN A O 1
ATOM 694 N N . GLN A 1 91 ? -9.297 2.756 -8.816 1.00 87.44 91 GLN A N 1
ATOM 695 C CA . GLN A 1 91 ? -10.193 3.525 -7.937 1.00 87.44 91 GLN A CA 1
ATOM 696 C C . GLN A 1 91 ? -9.432 4.504 -7.029 1.00 87.44 91 GLN A C 1
ATOM 698 O O . GLN A 1 91 ? -10.018 5.420 -6.458 1.00 87.44 91 GLN A O 1
ATOM 703 N N . LEU A 1 92 ? -8.114 4.332 -6.901 1.00 86.81 92 LEU A N 1
ATOM 704 C CA . LEU A 1 92 ? -7.241 5.235 -6.159 1.00 86.81 92 LEU A CA 1
ATOM 705 C C . LEU A 1 92 ? -6.688 6.375 -7.028 1.00 86.81 92 LEU A C 1
ATOM 707 O O . LEU A 1 92 ? -5.981 7.228 -6.502 1.00 86.81 92 LEU A O 1
ATOM 711 N N . SER A 1 93 ? -6.960 6.428 -8.340 1.00 85.06 93 SER A N 1
ATOM 712 C CA . SER A 1 93 ? -6.411 7.486 -9.207 1.00 85.06 93 SER A CA 1
ATOM 713 C C . SER A 1 93 ? -6.954 8.876 -8.896 1.00 85.06 93 SER A C 1
ATOM 715 O O . SER A 1 93 ? -6.271 9.860 -9.152 1.00 85.06 93 SER A O 1
ATOM 717 N N . GLU A 1 94 ? -8.163 8.951 -8.344 1.00 81.81 94 GLU A N 1
ATOM 718 C CA . GLU A 1 94 ? -8.840 10.205 -7.992 1.00 81.81 94 GLU A CA 1
ATOM 719 C C . GLU A 1 94 ? -8.461 10.710 -6.590 1.00 81.81 94 GLU A C 1
ATOM 721 O O . GLU A 1 94 ? -8.867 11.797 -6.181 1.00 81.81 94 GLU A O 1
ATOM 726 N N . ARG A 1 95 ? -7.685 9.929 -5.825 1.00 81.44 95 ARG A N 1
ATOM 727 C CA . ARG A 1 95 ? -7.286 10.295 -4.463 1.00 81.44 95 ARG A CA 1
ATOM 728 C C . ARG A 1 95 ? -6.123 11.293 -4.470 1.00 81.44 95 ARG A C 1
ATOM 730 O O . ARG A 1 95 ? -5.236 11.191 -5.320 1.00 81.44 95 ARG A O 1
ATOM 737 N N . PRO A 1 96 ? -6.073 12.226 -3.498 1.00 83.31 96 PRO A N 1
ATOM 738 C CA . PRO A 1 96 ? -4.956 13.153 -3.371 1.00 83.31 96 PRO A CA 1
ATOM 739 C C . PRO A 1 96 ? -3.625 12.411 -3.228 1.00 83.31 96 PRO A C 1
ATOM 741 O O . PRO A 1 96 ? -3.490 11.520 -2.389 1.00 83.31 96 PRO A O 1
ATOM 744 N N . VAL A 1 97 ? -2.617 12.827 -4.000 1.00 81.44 97 VAL A N 1
ATOM 745 C CA . VAL A 1 97 ? -1.281 12.203 -3.993 1.00 81.44 97 VAL A CA 1
ATOM 746 C C . VAL A 1 97 ? -0.678 12.174 -2.586 1.00 81.44 97 VAL A C 1
ATOM 748 O O . VAL A 1 97 ? -0.127 11.152 -2.187 1.00 81.44 97 VAL A O 1
ATOM 751 N N . GLY A 1 98 ? -0.842 13.253 -1.812 1.00 79.56 98 GLY A N 1
ATOM 752 C CA . GLY A 1 98 ? -0.355 13.326 -0.432 1.00 79.56 98 GLY A CA 1
ATOM 753 C C . GLY A 1 98 ? -1.018 12.316 0.513 1.00 79.56 98 GLY A C 1
ATOM 754 O O . GLY A 1 98 ? -0.338 11.736 1.350 1.00 79.56 98 GLY A O 1
ATOM 755 N N . GLU A 1 99 ? -2.317 12.040 0.345 1.00 82.12 99 GLU A N 1
ATOM 756 C CA . GLU A 1 99 ? -3.021 11.033 1.155 1.00 82.12 99 GLU A CA 1
ATOM 757 C C . GLU A 1 99 ? -2.517 9.622 0.822 1.00 82.12 99 GLU A C 1
ATOM 759 O O . GLU A 1 99 ? -2.216 8.842 1.724 1.00 82.12 99 GLU A O 1
ATOM 764 N N . LEU A 1 100 ? -2.338 9.319 -0.468 1.00 84.88 100 LEU A N 1
ATOM 765 C CA . LEU A 1 100 ? -1.767 8.044 -0.909 1.00 84.88 100 LEU A CA 1
ATOM 766 C C . LEU A 1 100 ? -0.325 7.856 -0.417 1.00 84.88 100 LEU A C 1
ATOM 768 O O . LEU A 1 100 ? 0.037 6.755 -0.012 1.00 84.88 100 LEU A O 1
ATOM 772 N N . ALA A 1 101 ? 0.482 8.919 -0.420 1.00 85.00 101 ALA A N 1
ATOM 773 C CA . ALA A 1 101 ? 1.843 8.895 0.105 1.00 85.00 101 ALA A CA 1
ATOM 774 C C . ALA A 1 101 ? 1.863 8.555 1.604 1.00 85.00 101 ALA A C 1
ATOM 776 O O . ALA A 1 101 ? 2.601 7.665 2.016 1.00 85.00 101 ALA A O 1
ATOM 777 N N . SER A 1 102 ? 1.001 9.186 2.411 1.00 84.19 102 SER A N 1
ATOM 778 C CA . SER A 1 102 ? 0.910 8.893 3.848 1.00 84.19 102 SER A CA 1
ATOM 779 C C . SER A 1 102 ? 0.469 7.456 4.138 1.00 84.19 102 SER A C 1
ATOM 781 O O . SER A 1 102 ? 1.035 6.811 5.021 1.00 84.19 102 SER A O 1
ATOM 783 N N . VAL A 1 103 ? -0.504 6.934 3.382 1.00 86.31 103 VAL A N 1
ATOM 784 C CA . VAL A 1 103 ? -0.933 5.531 3.499 1.00 86.31 103 VAL A CA 1
ATOM 785 C C . VAL A 1 103 ? 0.217 4.591 3.139 1.00 86.31 103 VAL A C 1
ATOM 787 O O . VAL A 1 103 ? 0.482 3.640 3.869 1.00 86.31 103 VAL A O 1
ATOM 790 N N . LEU A 1 104 ? 0.935 4.867 2.048 1.00 88.00 104 LEU A N 1
ATOM 791 C CA . LEU A 1 104 ? 2.067 4.048 1.619 1.00 88.00 104 LEU A CA 1
ATOM 792 C C . LEU A 1 104 ? 3.187 4.026 2.666 1.00 88.00 104 LEU A C 1
ATOM 794 O O . LEU A 1 104 ? 3.687 2.952 2.988 1.00 88.00 104 LEU A O 1
ATOM 798 N N . SER A 1 105 ? 3.534 5.173 3.255 1.00 84.19 105 SER A N 1
ATOM 799 C CA . SER A 1 105 ? 4.508 5.240 4.351 1.00 84.19 105 SER A CA 1
ATOM 800 C C . SER A 1 105 ? 4.086 4.398 5.557 1.00 84.19 105 SER A C 1
ATOM 802 O O . SER A 1 105 ? 4.922 3.723 6.154 1.00 84.19 105 SER A O 1
ATOM 804 N N . ALA A 1 106 ? 2.796 4.391 5.908 1.00 84.75 106 ALA A N 1
ATOM 805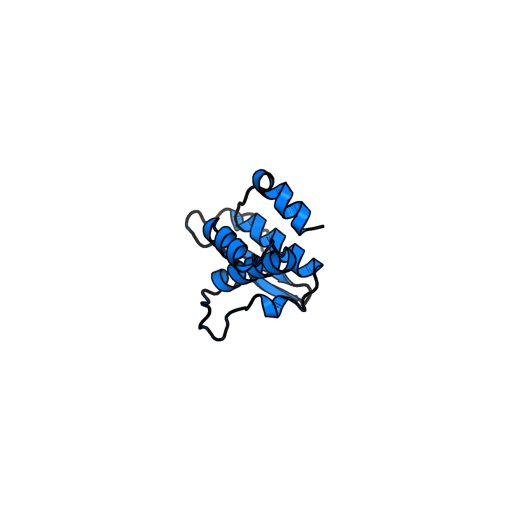 C CA . ALA A 1 106 ? 2.287 3.545 6.986 1.00 84.75 106 ALA A CA 1
ATOM 806 C C . ALA A 1 106 ? 2.410 2.047 6.654 1.00 84.75 106 ALA A C 1
ATOM 808 O O . ALA A 1 106 ? 2.799 1.262 7.515 1.00 84.75 106 ALA A O 1
ATOM 809 N N . ILE A 1 107 ? 2.140 1.659 5.404 1.00 87.75 107 ILE A N 1
ATOM 810 C CA . ILE A 1 107 ? 2.285 0.275 4.929 1.00 87.75 107 ILE A CA 1
ATOM 811 C C . ILE A 1 107 ? 3.745 -0.177 4.991 1.00 87.75 107 ILE A C 1
ATOM 813 O O . ILE A 1 107 ? 4.013 -1.266 5.488 1.00 87.75 107 ILE A O 1
ATOM 817 N N . VAL A 1 108 ? 4.687 0.641 4.513 1.00 84.62 108 VAL A N 1
ATOM 818 C CA . VAL A 1 108 ? 6.125 0.315 4.526 1.00 84.62 108 VAL A CA 1
ATOM 819 C C . VAL A 1 108 ? 6.612 0.094 5.955 1.00 84.62 108 VAL A C 1
ATOM 821 O O . VAL A 1 108 ? 7.192 -0.951 6.240 1.00 84.62 108 VAL A O 1
ATOM 824 N N . ARG A 1 109 ? 6.290 1.023 6.867 1.00 83.12 109 ARG A N 1
ATOM 825 C CA . ARG A 1 109 ? 6.628 0.905 8.295 1.00 83.12 109 ARG A CA 1
ATOM 826 C C . AR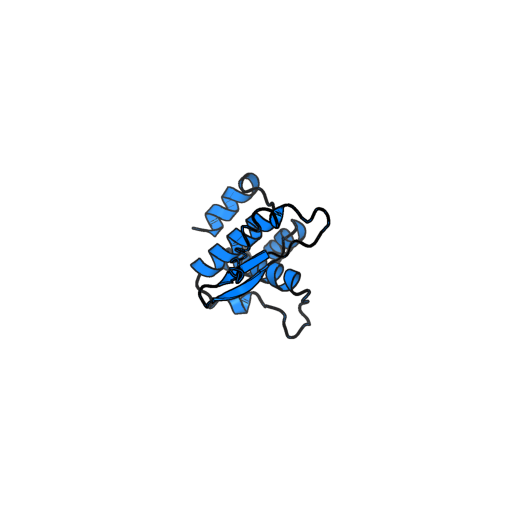G A 1 109 ? 6.064 -0.370 8.912 1.00 83.12 109 ARG A C 1
ATOM 828 O O . ARG A 1 109 ? 6.781 -1.077 9.606 1.00 83.12 109 ARG A O 1
ATOM 835 N N . LEU A 1 110 ? 4.800 -0.680 8.622 1.00 84.38 110 LEU A N 1
ATOM 836 C CA . LEU A 1 110 ? 4.142 -1.896 9.104 1.00 84.38 110 LEU A CA 1
ATOM 837 C C . LEU A 1 110 ? 4.778 -3.173 8.538 1.00 84.38 110 LEU A C 1
ATOM 839 O O . LEU A 1 110 ? 4.770 -4.209 9.191 1.00 84.38 110 LEU A O 1
ATOM 843 N N . SER A 1 111 ? 5.310 -3.108 7.319 1.00 81.38 111 SER A N 1
ATOM 844 C CA . SER A 1 111 ? 5.900 -4.257 6.628 1.00 81.38 111 SER A CA 1
ATOM 845 C C . SER A 1 111 ? 7.328 -4.566 7.083 1.00 81.38 111 SER A C 1
ATOM 847 O O . SER A 1 111 ? 7.861 -5.595 6.684 1.00 81.38 111 SER A O 1
ATOM 849 N N . GLY A 1 112 ? 7.960 -3.691 7.877 1.00 75.00 112 GLY A N 1
ATOM 850 C CA . GLY A 1 112 ? 9.367 -3.845 8.261 1.00 75.00 112 GLY A CA 1
ATOM 851 C C . GLY A 1 112 ? 10.322 -3.832 7.062 1.00 75.00 112 GLY A C 1
ATOM 852 O O . GLY A 1 112 ? 11.439 -4.331 7.161 1.00 75.00 112 GLY A O 1
ATOM 853 N N . LEU A 1 113 ? 9.877 -3.293 5.920 1.00 69.44 113 LEU A N 1
ATOM 854 C CA . LEU A 1 113 ? 10.722 -3.120 4.745 1.00 69.44 113 LEU A CA 1
ATOM 855 C C . LEU A 1 113 ? 11.738 -2.034 5.102 1.00 69.44 113 LEU A C 1
ATOM 857 O O . LEU A 1 113 ? 11.354 -0.885 5.326 1.00 69.44 113 LEU A O 1
ATOM 861 N N . ASN A 1 114 ? 13.009 -2.424 5.244 1.00 54.44 114 ASN A N 1
ATOM 862 C CA . ASN A 1 114 ? 14.076 -1.511 5.635 1.00 54.44 114 ASN A CA 1
ATOM 863 C C . ASN A 1 114 ? 14.116 -0.330 4.669 1.00 54.44 114 ASN A C 1
ATOM 865 O O . ASN A 1 114 ? 14.276 -0.505 3.459 1.00 54.44 114 ASN A O 1
ATOM 869 N N . GLU A 1 115 ? 14.020 0.873 5.235 1.00 48.22 115 GLU A N 1
ATOM 870 C CA . GLU A 1 115 ? 14.140 2.103 4.471 1.00 48.22 115 GLU A CA 1
ATOM 871 C C . GLU A 1 115 ? 15.488 2.169 3.743 1.00 48.22 115 GLU A C 1
ATOM 873 O O . GLU A 1 115 ? 15.533 2.881 2.773 1.00 48.22 115 GLU A O 1
ATOM 878 N N . ASP A 1 116 ? 16.547 1.421 4.079 1.00 42.25 116 ASP A N 1
ATOM 879 C CA . ASP A 1 116 ? 17.857 1.554 3.408 1.00 42.25 116 ASP A CA 1
ATOM 880 C C . ASP A 1 116 ? 18.013 0.829 2.051 1.00 42.25 116 ASP A C 1
ATOM 882 O O . ASP A 1 116 ? 18.641 1.385 1.146 1.00 42.25 116 ASP A O 1
ATOM 886 N N . ASP A 1 117 ? 17.426 -0.358 1.850 1.00 43.31 117 ASP A N 1
ATOM 887 C CA . ASP A 1 117 ? 17.476 -1.045 0.539 1.00 43.31 117 ASP A CA 1
ATOM 888 C C . ASP A 1 117 ? 16.446 -0.464 -0.449 1.00 43.31 117 ASP A C 1
ATOM 890 O O . ASP A 1 117 ? 16.660 -0.448 -1.666 1.00 43.31 117 ASP A O 1
ATOM 894 N N . ASP A 1 118 ? 15.366 0.113 0.085 1.00 45.56 118 ASP A N 1
ATOM 895 C CA . ASP A 1 118 ? 14.289 0.743 -0.676 1.00 45.56 118 ASP A CA 1
ATOM 896 C C . ASP A 1 118 ? 14.285 2.284 -0.588 1.00 45.56 118 ASP A C 1
ATOM 898 O O . ASP A 1 118 ? 13.470 2.905 -1.260 1.00 45.56 118 ASP A O 1
ATOM 902 N N . ALA A 1 119 ? 15.191 2.954 0.142 1.00 42.38 119 ALA A N 1
ATOM 903 C CA . ALA A 1 119 ? 15.193 4.425 0.338 1.00 42.38 119 ALA A CA 1
ATOM 904 C C . ALA A 1 119 ? 15.278 5.167 -0.977 1.00 42.38 119 ALA A C 1
ATOM 906 O O . ALA A 1 119 ? 14.596 6.169 -1.160 1.00 42.38 119 ALA A O 1
ATOM 907 N N . ARG A 1 120 ? 16.099 4.673 -1.907 1.00 46.25 120 ARG A N 1
ATOM 908 C CA . ARG A 1 120 ? 16.185 5.262 -3.248 1.00 46.25 120 ARG A CA 1
ATOM 909 C C . ARG A 1 120 ? 14.863 5.119 -3.991 1.00 46.25 120 ARG A C 1
ATOM 911 O O . ARG A 1 120 ? 14.438 6.049 -4.659 1.00 46.25 120 ARG A O 1
ATOM 918 N N . TYR A 1 121 ? 14.181 3.989 -3.824 1.00 49.78 121 TYR A N 1
ATOM 919 C CA . TYR A 1 121 ? 12.885 3.752 -4.447 1.00 49.78 121 TYR A CA 1
ATOM 920 C C . TYR A 1 121 ? 11.767 4.554 -3.777 1.00 49.78 121 TYR A C 1
ATOM 922 O O . TYR A 1 121 ? 10.927 5.105 -4.478 1.00 49.78 121 TYR A O 1
ATOM 930 N N . ILE A 1 122 ? 11.751 4.655 -2.448 1.00 48.19 122 ILE A N 1
ATOM 931 C CA . ILE A 1 122 ? 10.737 5.370 -1.674 1.00 48.19 122 ILE A CA 1
ATOM 932 C C . ILE A 1 122 ? 10.937 6.886 -1.771 1.00 48.19 122 ILE A C 1
ATOM 934 O O . ILE A 1 122 ? 9.945 7.592 -1.915 1.00 48.19 122 ILE A O 1
ATOM 938 N N . GLN A 1 123 ? 12.171 7.402 -1.787 1.00 46.91 123 GLN A N 1
ATOM 939 C CA . GLN A 1 123 ? 12.434 8.821 -2.067 1.00 46.91 123 GLN A CA 1
ATOM 940 C C . GLN A 1 123 ? 11.946 9.209 -3.467 1.00 46.91 123 GLN A C 1
ATOM 942 O O . GLN A 1 123 ? 11.194 10.174 -3.582 1.00 46.91 123 GLN A O 1
ATOM 947 N N . ASP A 1 124 ? 12.235 8.406 -4.496 1.00 49.28 124 ASP A N 1
ATOM 948 C CA . ASP A 1 124 ? 11.680 8.601 -5.848 1.00 49.28 124 ASP A CA 1
ATOM 949 C C . ASP A 1 124 ? 10.143 8.390 -5.895 1.00 49.28 124 ASP A C 1
ATOM 951 O O . ASP A 1 124 ? 9.456 8.800 -6.834 1.00 49.28 124 ASP A O 1
ATOM 955 N N . LEU A 1 125 ? 9.564 7.727 -4.884 1.00 49.88 125 LEU A N 1
ATOM 956 C CA . LEU A 1 125 ? 8.123 7.497 -4.724 1.00 49.88 125 LEU A CA 1
ATOM 957 C C . LEU A 1 125 ? 7.432 8.484 -3.761 1.00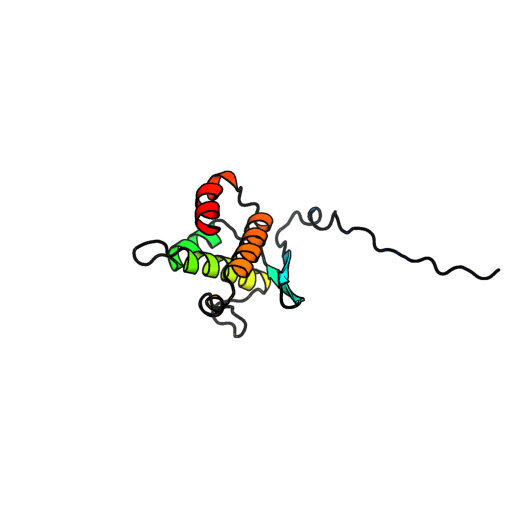 49.88 125 LEU A C 1
ATOM 959 O O . LEU A 1 125 ? 6.217 8.398 -3.584 1.00 49.88 125 LEU A O 1
ATOM 963 N N . LEU A 1 126 ? 8.138 9.418 -3.139 1.00 47.44 126 LEU A N 1
ATOM 964 C CA . LEU A 1 126 ? 7.544 10.433 -2.261 1.00 47.44 126 LEU A CA 1
ATOM 965 C C . LEU A 1 126 ? 7.759 11.851 -2.795 1.00 47.44 126 LEU A C 1
ATOM 967 O O . LEU A 1 126 ? 6.991 12.745 -2.433 1.00 47.44 126 LEU A O 1
ATOM 971 N N . PHE A 1 127 ? 8.717 12.017 -3.706 1.00 42.41 127 PHE A N 1
ATOM 972 C CA . PHE A 1 127 ? 8.970 13.229 -4.481 1.00 42.41 127 PHE A CA 1
ATOM 973 C C . PHE A 1 127 ? 8.716 12.984 -5.982 1.00 42.41 127 PHE A C 1
ATOM 975 O O . PHE A 1 127 ? 8.914 13.937 -6.766 1.00 42.41 127 PHE A O 1
#

Foldseek 3Di:
DDDDPDDPDPDDPVVPVVPDPDDWDWDWDQAPVRDTATFTADDPVQLVVLQVVQDDPHRDLLSSLLSNLQSGRCVRVVHDPVDPPRDDSVVCPPPDLVRSLVSSVVRCVNNVPDCVVCVVVNVVNND

pLDDT: mean 72.69, std 18.7, range [36.94, 93.06]

Sequence (127 aa):
MTAVAMVDDVVDNGADWLASEEGTGTGLFRLRTGHNLRIAPLSESDVLAARHRARRDSINLSRYRRELIAASVNKAYGCTPSDRGYLNPQQLSERPVGELASVLSAIVRLSGLNEDDDARYIQDLLF

Radius of gyration: 18.08 Å; chains: 1; bounding box: 38×28×74 Å

Secondary structure (DSSP, 8-state):
-------------TTTTTS-SSS--PEEEE-TTSPEEEE-PPPHHHHHHHHHHHBSSSB-HHHHHHHHHHHHHHHHHT--TTSTT---GGGGTTS-HHHHHHHHHHHHHHHT--HHHHHHHHHHTT-